Protein AF-A0AAW1VYP5-F1 (afdb_monomer)

Radius of gyration: 24.09 Å; Cα contacts (8 Å, |Δi|>4): 69; chains: 1; bounding box: 36×30×77 Å

Structure (mmCIF, N/CA/C/O backbone):
data_AF-A0AAW1VYP5-F1
#
_entry.id   AF-A0AAW1VYP5-F1
#
loop_
_atom_site.group_PDB
_atom_site.id
_atom_site.type_symbol
_atom_site.label_atom_id
_atom_site.label_alt_id
_atom_site.label_comp_id
_atom_site.label_asym_id
_atom_site.label_entity_id
_atom_site.label_seq_id
_atom_site.pdbx_PDB_ins_code
_atom_site.Cartn_x
_atom_site.Cartn_y
_atom_site.Cartn_z
_atom_site.occupancy
_atom_site.B_iso_or_equiv
_atom_site.auth_seq_id
_atom_site.auth_comp_id
_atom_site.auth_asym_id
_atom_site.auth_atom_id
_atom_site.pdbx_PDB_model_num
ATOM 1 N N . MET A 1 1 ? 10.600 4.648 58.829 1.00 61.66 1 MET A N 1
ATOM 2 C CA . MET A 1 1 ? 9.278 5.119 58.354 1.00 61.66 1 MET A CA 1
ATOM 3 C C . MET A 1 1 ? 9.384 6.062 57.151 1.00 61.66 1 MET A C 1
ATOM 5 O O . MET A 1 1 ? 8.858 5.699 56.112 1.00 61.66 1 MET A O 1
ATOM 9 N N . ALA A 1 2 ? 10.139 7.170 57.208 1.00 60.69 2 ALA A N 1
ATOM 10 C CA . ALA A 1 2 ? 10.238 8.147 56.102 1.00 60.69 2 ALA A CA 1
ATOM 11 C C . ALA A 1 2 ? 10.760 7.607 54.742 1.00 60.69 2 ALA A C 1
ATOM 13 O O . ALA A 1 2 ? 10.322 8.045 53.682 1.00 60.69 2 ALA A O 1
ATOM 14 N N . ARG A 1 3 ? 11.682 6.630 54.747 1.00 59.94 3 ARG A N 1
ATOM 15 C CA . ARG A 1 3 ? 12.170 5.995 53.505 1.00 59.94 3 ARG A CA 1
ATOM 16 C C . ARG A 1 3 ? 11.107 5.129 52.822 1.00 59.94 3 ARG A C 1
ATOM 18 O O . ARG A 1 3 ? 11.035 5.125 51.605 1.00 59.94 3 ARG A O 1
ATOM 25 N N . VAL A 1 4 ? 10.263 4.448 53.601 1.00 64.12 4 VAL A N 1
ATOM 26 C CA . VAL A 1 4 ? 9.178 3.596 53.080 1.00 64.12 4 VAL A CA 1
ATOM 27 C C . VAL A 1 4 ? 8.052 4.454 52.489 1.00 64.12 4 VAL A C 1
ATOM 29 O O . VAL A 1 4 ? 7.501 4.109 51.448 1.00 64.12 4 VAL A O 1
ATOM 32 N N . SER A 1 5 ? 7.759 5.610 53.094 1.00 69.00 5 SER A N 1
ATOM 33 C CA . SER A 1 5 ? 6.758 6.554 52.581 1.00 69.00 5 SER A CA 1
ATOM 34 C C . SER A 1 5 ? 7.180 7.239 51.276 1.00 69.00 5 SER A C 1
ATOM 36 O O . SER A 1 5 ? 6.333 7.438 50.409 1.00 69.00 5 SER A O 1
ATOM 38 N N . LEU A 1 6 ? 8.472 7.548 51.091 1.00 70.31 6 LEU A N 1
ATOM 39 C CA . LEU A 1 6 ? 8.982 8.075 49.815 1.00 70.31 6 LEU A CA 1
ATOM 40 C C . LEU A 1 6 ? 8.864 7.045 48.682 1.00 70.31 6 LEU A C 1
ATOM 42 O O . LEU A 1 6 ? 8.463 7.399 47.576 1.00 70.31 6 LEU A O 1
ATOM 46 N N . SER A 1 7 ? 9.172 5.774 48.958 1.00 74.75 7 SER A N 1
ATOM 47 C CA . SER A 1 7 ? 9.061 4.692 47.972 1.00 74.75 7 SER A CA 1
ATOM 48 C C . SER A 1 7 ? 7.620 4.483 47.504 1.00 74.75 7 SER A C 1
ATOM 50 O O . SER A 1 7 ? 7.373 4.334 46.311 1.00 74.75 7 SER A O 1
ATOM 52 N N . LEU A 1 8 ? 6.661 4.518 48.434 1.00 77.88 8 LEU A N 1
ATOM 53 C CA . LEU A 1 8 ? 5.234 4.391 48.127 1.00 77.88 8 LEU A CA 1
ATOM 54 C C . LEU A 1 8 ? 4.715 5.580 47.310 1.00 77.88 8 LEU A C 1
ATOM 56 O O . LEU A 1 8 ? 3.998 5.381 46.333 1.00 77.88 8 LEU A O 1
ATOM 60 N N . ALA A 1 9 ? 5.118 6.807 47.653 1.00 80.50 9 ALA A N 1
ATOM 61 C CA . ALA A 1 9 ? 4.759 7.995 46.880 1.00 80.50 9 ALA A CA 1
ATOM 62 C C . ALA A 1 9 ? 5.335 7.953 45.452 1.00 80.50 9 ALA A C 1
ATOM 64 O O . ALA A 1 9 ? 4.634 8.273 44.495 1.00 80.50 9 ALA A O 1
ATOM 65 N N . ALA A 1 10 ? 6.580 7.495 45.292 1.00 81.50 10 ALA A N 1
ATOM 66 C CA . ALA A 1 10 ? 7.199 7.315 43.981 1.00 81.50 10 ALA A CA 1
ATOM 67 C C . ALA A 1 10 ? 6.479 6.246 43.140 1.00 81.50 10 ALA A C 1
ATOM 69 O O . ALA A 1 10 ? 6.228 6.463 41.957 1.00 81.50 10 ALA A O 1
ATOM 70 N N . MET A 1 11 ? 6.081 5.121 43.743 1.00 83.06 11 MET A N 1
ATOM 71 C CA . MET A 1 11 ? 5.290 4.087 43.062 1.00 83.06 11 MET A CA 1
ATOM 72 C C . MET A 1 11 ? 3.913 4.600 42.628 1.00 83.06 11 MET A C 1
ATOM 74 O O . MET A 1 11 ? 3.489 4.310 41.512 1.00 83.06 11 MET A O 1
ATOM 78 N N . LEU A 1 12 ? 3.242 5.400 43.463 1.00 82.38 12 LEU A N 1
ATOM 79 C CA . LEU A 1 12 ? 1.961 6.025 43.118 1.00 82.38 12 LEU A CA 1
ATOM 80 C C . LEU A 1 12 ? 2.102 7.030 41.968 1.00 82.38 12 LEU A C 1
ATOM 82 O O . LEU A 1 12 ? 1.252 7.056 41.082 1.00 82.38 12 LEU A O 1
ATOM 86 N N . LEU A 1 13 ? 3.192 7.803 41.933 1.00 80.31 13 LEU A N 1
ATOM 87 C CA . LEU A 1 13 ? 3.500 8.717 40.826 1.00 80.31 13 LEU A CA 1
ATOM 88 C C . LEU A 1 13 ? 3.773 7.968 39.515 1.00 80.31 13 LEU A C 1
ATOM 90 O O . LEU A 1 13 ? 3.294 8.385 38.462 1.00 80.31 13 LEU A O 1
ATOM 94 N N . VAL A 1 14 ? 4.482 6.838 39.572 1.00 79.81 14 VAL A N 1
ATOM 95 C CA . VAL A 1 14 ? 4.696 5.967 38.404 1.00 79.81 14 VAL A CA 1
ATOM 96 C C . VAL A 1 14 ? 3.378 5.341 37.943 1.00 79.81 14 VAL A C 1
ATOM 98 O O . VAL A 1 14 ? 3.103 5.313 36.748 1.00 79.81 14 VAL A O 1
ATOM 101 N N . TRP A 1 15 ? 2.519 4.898 38.862 1.00 75.69 15 TRP A N 1
ATOM 102 C CA . TRP A 1 15 ? 1.184 4.385 38.534 1.00 75.69 15 TRP A CA 1
ATOM 103 C C . TRP A 1 15 ? 0.276 5.445 37.903 1.00 75.69 15 TRP A C 1
ATOM 105 O O . TRP A 1 15 ? -0.437 5.149 36.944 1.00 75.69 15 TRP A O 1
ATOM 115 N N . TRP A 1 16 ? 0.338 6.689 38.381 1.00 73.06 16 TRP A N 1
ATOM 116 C CA . TRP A 1 16 ? -0.337 7.825 37.751 1.00 73.06 16 TRP A CA 1
ATOM 117 C C . TRP A 1 16 ? 0.195 8.113 36.348 1.00 73.06 16 TRP A C 1
ATOM 119 O O . TRP A 1 16 ? -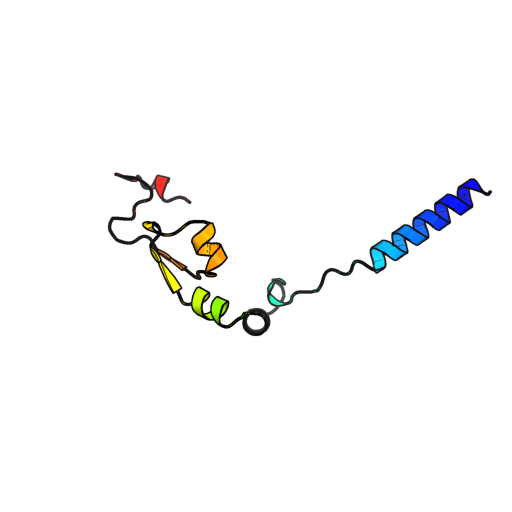0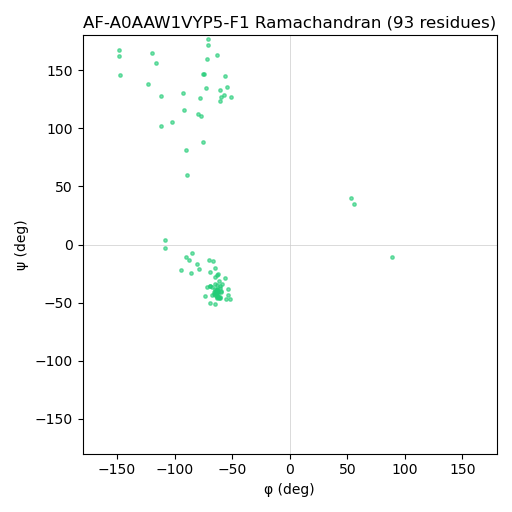.598 8.330 35.436 1.00 73.06 16 TRP A O 1
ATOM 129 N N . TRP A 1 17 ? 1.511 8.049 36.141 1.00 73.19 17 TRP A N 1
ATOM 130 C CA . TRP A 1 17 ? 2.108 8.210 34.813 1.00 73.19 17 TRP A CA 1
ATOM 131 C C . TRP A 1 17 ? 1.654 7.107 33.851 1.00 73.19 17 TRP A C 1
ATOM 133 O O . TRP A 1 17 ? 1.257 7.390 32.722 1.00 73.19 17 TRP A O 1
ATOM 143 N N . VAL A 1 18 ? 1.658 5.848 34.296 1.00 69.12 18 VAL A N 1
ATOM 144 C CA . VAL A 1 18 ? 1.212 4.701 33.489 1.00 69.12 18 VAL A CA 1
ATOM 145 C C . VAL A 1 18 ? -0.271 4.821 33.128 1.00 69.12 18 VAL A C 1
ATOM 147 O O . VAL A 1 18 ? -0.638 4.548 31.988 1.00 69.12 18 VAL A O 1
ATOM 150 N N . ALA A 1 19 ? -1.122 5.294 34.043 1.00 68.06 19 ALA A N 1
ATOM 151 C CA . ALA A 1 19 ? -2.542 5.522 33.764 1.00 68.06 19 ALA A CA 1
ATOM 152 C C . ALA A 1 19 ? -2.790 6.619 32.706 1.00 68.06 19 ALA A C 1
ATOM 154 O O . ALA A 1 19 ? -3.794 6.557 31.991 1.00 68.06 19 ALA A O 1
ATOM 155 N N . MET A 1 20 ? -1.884 7.597 32.587 1.00 67.25 20 MET A N 1
ATOM 156 C CA . MET A 1 20 ? -1.968 8.684 31.601 1.00 67.25 20 MET A CA 1
ATOM 157 C C . MET A 1 20 ? -1.520 8.265 30.194 1.00 67.25 20 MET A C 1
ATOM 159 O O . MET A 1 20 ? -1.926 8.888 29.214 1.00 67.25 20 MET A O 1
ATOM 163 N N . VAL A 1 21 ? -0.729 7.198 30.058 1.00 63.28 21 VAL A N 1
ATOM 164 C CA . VAL A 1 21 ? -0.313 6.671 28.750 1.00 63.28 21 VAL A CA 1
ATOM 165 C C . VAL A 1 21 ? -1.333 5.637 28.277 1.00 63.28 21 VAL A C 1
ATOM 167 O O . VAL A 1 21 ? -1.137 4.429 28.394 1.00 63.28 21 VAL A O 1
ATOM 170 N N . LYS A 1 22 ? -2.447 6.104 27.709 1.00 60.84 22 LYS A N 1
ATOM 171 C CA . LYS A 1 22 ? -3.302 5.250 26.875 1.00 60.84 22 LYS A CA 1
ATOM 172 C C . LYS A 1 22 ? -2.857 5.374 25.424 1.00 60.84 22 LYS A C 1
ATOM 174 O O . LYS A 1 22 ? -2.967 6.444 24.834 1.00 60.84 22 LYS A O 1
ATOM 179 N N . ALA A 1 23 ? -2.370 4.278 24.846 1.00 69.25 23 ALA A N 1
ATOM 180 C CA . ALA A 1 23 ? -2.212 4.190 23.400 1.00 69.25 23 ALA A CA 1
ATOM 181 C C . ALA A 1 23 ? -3.591 4.363 22.741 1.00 69.25 23 ALA A C 1
ATOM 183 O O . ALA A 1 23 ? -4.568 3.752 23.183 1.00 69.25 23 ALA A O 1
ATOM 184 N N . GLU A 1 24 ? -3.685 5.208 21.712 1.00 82.19 24 GLU A N 1
ATOM 185 C CA . GLU A 1 24 ? -4.924 5.349 20.948 1.00 82.19 24 GLU A CA 1
ATOM 186 C C . GLU A 1 24 ? -5.286 3.990 20.335 1.00 82.19 24 GLU A C 1
ATOM 188 O O . GLU A 1 24 ? -4.469 3.349 19.670 1.00 82.19 24 GLU A O 1
ATOM 193 N N . TYR A 1 25 ? -6.512 3.532 20.577 1.00 91.56 25 TYR A N 1
ATOM 194 C CA . TYR A 1 25 ? -7.008 2.300 19.982 1.00 91.56 25 TYR A CA 1
ATOM 195 C C . TYR A 1 25 ? -7.401 2.549 18.518 1.00 91.56 25 TYR A C 1
ATOM 197 O O . TYR A 1 25 ? -8.383 3.238 18.232 1.00 91.56 25 TYR A O 1
ATOM 205 N N . ILE A 1 26 ? -6.632 1.981 17.586 1.00 95.56 26 ILE A N 1
ATOM 206 C CA . ILE A 1 26 ? -6.802 2.170 16.139 1.00 95.56 26 ILE A CA 1
ATOM 207 C C . ILE A 1 26 ? -7.487 0.938 15.539 1.00 95.56 26 ILE A C 1
ATOM 209 O O . ILE A 1 26 ? -6.853 -0.102 15.353 1.00 95.56 26 ILE A O 1
ATOM 213 N N . LYS A 1 27 ? -8.774 1.060 15.195 1.00 96.88 27 LYS A N 1
ATOM 214 C CA . LYS A 1 27 ? -9.615 -0.077 14.777 1.00 96.88 27 LYS A CA 1
ATOM 215 C C . LYS A 1 27 ? -9.078 -0.801 13.542 1.00 96.88 27 LYS A C 1
ATOM 217 O O . LYS A 1 27 ? -9.095 -2.025 13.525 1.00 96.88 27 LYS A O 1
ATOM 222 N N . TYR A 1 28 ? -8.565 -0.099 12.526 1.00 98.06 28 TYR A N 1
ATOM 223 C CA . TYR A 1 28 ? -8.055 -0.773 11.322 1.00 98.06 28 TYR A CA 1
ATOM 224 C C . TYR A 1 28 ? -6.828 -1.669 11.581 1.00 98.06 28 TYR A C 1
ATOM 226 O O . TYR A 1 28 ? -6.550 -2.575 10.785 1.00 98.06 28 TYR A O 1
ATOM 234 N N . LYS A 1 29 ? -6.110 -1.451 12.694 1.00 97.56 29 LYS A N 1
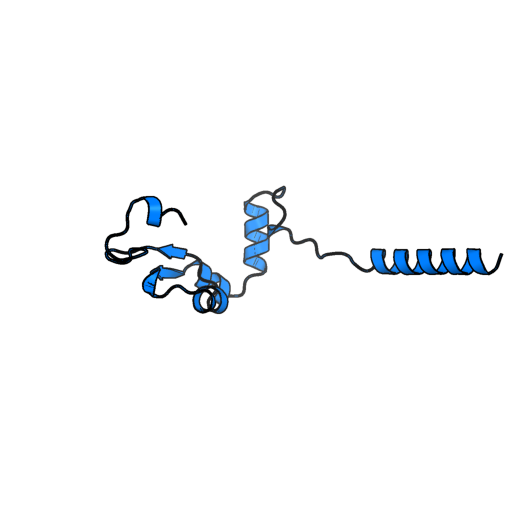ATOM 235 C CA . LYS A 1 29 ? -4.964 -2.269 13.120 1.00 97.56 29 LYS A CA 1
ATOM 236 C C . LYS A 1 29 ? -5.354 -3.476 13.974 1.00 97.56 29 LYS A C 1
ATOM 238 O O . LYS A 1 29 ? -4.513 -4.350 14.148 1.00 97.56 29 LYS A O 1
ATOM 243 N N . ASP A 1 30 ? -6.585 -3.546 14.480 1.00 97.62 30 ASP A N 1
ATOM 244 C CA . ASP A 1 30 ? -7.059 -4.700 15.247 1.00 97.62 30 ASP A CA 1
ATOM 245 C C . ASP A 1 30 ? -7.459 -5.848 14.296 1.00 97.62 30 ASP A C 1
ATOM 247 O O . ASP A 1 30 ? -8.442 -5.710 13.561 1.00 97.62 30 ASP A O 1
ATOM 251 N N . PRO A 1 31 ? -6.734 -6.987 14.283 1.00 97.44 31 PRO A N 1
ATOM 252 C CA . PRO A 1 31 ? -7.070 -8.126 13.432 1.00 97.44 31 PRO A CA 1
ATOM 253 C C . PRO A 1 31 ? -8.354 -8.853 13.862 1.00 97.44 31 PRO A C 1
ATOM 255 O O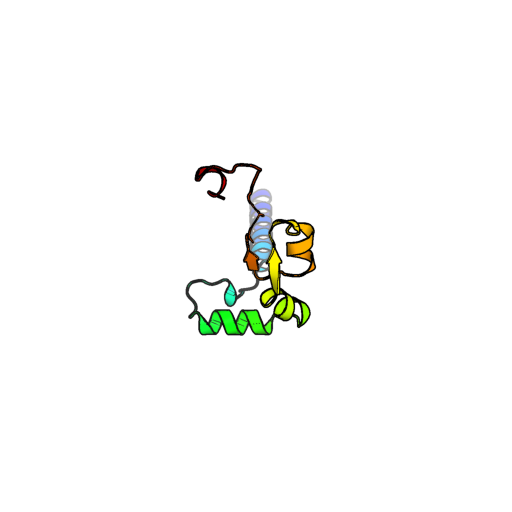 . PRO A 1 31 ? -8.858 -9.657 13.081 1.00 97.44 31 PRO A O 1
ATOM 258 N N . GLN A 1 32 ? -8.888 -8.591 15.062 1.00 97.81 32 GLN A N 1
ATOM 259 C CA . GLN A 1 32 ? -10.140 -9.184 15.546 1.00 97.81 32 GLN A CA 1
ATOM 260 C C . GLN A 1 32 ? -11.388 -8.478 14.994 1.00 97.81 32 GLN A C 1
ATOM 262 O O . GLN A 1 32 ? -12.479 -9.048 15.029 1.00 97.81 32 GLN A O 1
ATOM 267 N N . GLN A 1 33 ? -11.258 -7.258 14.458 1.00 98.25 33 GLN A N 1
ATOM 268 C CA . GLN A 1 33 ? -12.378 -6.564 13.818 1.00 98.25 33 GLN A CA 1
ATOM 269 C C . GLN A 1 33 ? -12.698 -7.159 12.437 1.00 98.25 33 GLN A C 1
ATOM 271 O O . GLN A 1 33 ? -11.781 -7.519 11.690 1.00 98.25 33 GLN A O 1
ATOM 276 N N . PRO A 1 34 ? -13.979 -7.165 12.017 1.00 98.50 34 PRO A N 1
ATOM 277 C CA . PRO A 1 34 ? -14.349 -7.548 10.659 1.00 98.50 34 PRO A CA 1
ATOM 278 C C . PRO A 1 34 ? -13.630 -6.696 9.608 1.00 98.50 34 PRO A C 1
ATOM 280 O O . PRO A 1 34 ? -13.452 -5.488 9.784 1.00 98.50 34 PRO A O 1
ATOM 283 N N . VAL A 1 35 ? -13.286 -7.300 8.467 1.00 98.44 35 VAL A N 1
ATOM 284 C CA . VAL A 1 35 ? -12.551 -6.624 7.380 1.00 98.44 35 VAL A CA 1
ATOM 285 C C . VAL A 1 35 ? -13.222 -5.312 6.968 1.00 98.44 35 VAL A C 1
ATOM 287 O O . VAL A 1 35 ? -12.555 -4.285 6.906 1.00 98.44 35 VAL A O 1
ATOM 290 N N . ALA A 1 36 ? -14.542 -5.309 6.767 1.00 98.56 36 ALA A N 1
ATOM 291 C CA . ALA A 1 36 ? -15.281 -4.107 6.376 1.00 98.56 36 ALA A CA 1
ATOM 292 C C . ALA A 1 36 ? -15.177 -2.969 7.411 1.00 98.56 36 ALA A C 1
ATOM 294 O O . ALA A 1 36 ? -15.073 -1.803 7.036 1.00 98.56 36 ALA A O 1
ATOM 295 N N . VAL A 1 37 ? -15.140 -3.299 8.709 1.00 98.44 37 VAL A N 1
ATOM 296 C CA . VAL A 1 37 ? -14.961 -2.311 9.787 1.00 98.44 37 VAL A CA 1
ATOM 297 C C . VAL A 1 37 ? -13.561 -1.707 9.726 1.00 98.44 37 VAL A C 1
ATOM 299 O O . VAL A 1 37 ? -13.407 -0.490 9.828 1.00 98.44 37 VAL A O 1
ATOM 302 N N . ARG A 1 38 ? -12.541 -2.542 9.506 1.00 98.69 38 ARG A N 1
ATOM 303 C CA . ARG A 1 38 ? -11.149 -2.095 9.371 1.00 98.69 38 ARG A CA 1
ATOM 304 C C . ARG A 1 38 ? -10.953 -1.218 8.136 1.00 98.69 38 ARG A C 1
ATOM 306 O O . ARG A 1 38 ? -10.319 -0.173 8.233 1.00 98.69 38 ARG A O 1
ATOM 313 N N . VAL A 1 39 ? -11.534 -1.610 7.002 1.00 98.56 39 VAL A N 1
ATOM 314 C CA . VAL A 1 39 ? -11.509 -0.832 5.753 1.00 98.56 39 VAL A CA 1
ATOM 315 C C . VAL A 1 39 ? -12.188 0.523 5.945 1.00 98.56 39 VAL A C 1
ATOM 317 O O . VAL A 1 39 ? -11.616 1.541 5.565 1.00 98.56 39 VAL A O 1
ATOM 320 N N . GLY A 1 40 ? -13.366 0.559 6.575 1.00 98.62 40 GLY A N 1
ATOM 321 C CA . GLY A 1 40 ? -14.082 1.806 6.851 1.00 98.62 40 GLY A CA 1
ATOM 322 C C . GLY A 1 40 ? -13.294 2.767 7.747 1.00 98.62 40 GLY A C 1
ATOM 323 O O . GLY A 1 40 ? -13.173 3.946 7.417 1.00 98.62 40 GLY A O 1
ATOM 324 N N . ASP A 1 41 ? -12.711 2.269 8.845 1.00 98.62 41 ASP A N 1
ATOM 325 C CA . ASP A 1 41 ? -11.868 3.080 9.741 1.00 98.62 41 ASP A CA 1
ATOM 326 C C . ASP A 1 41 ? -10.603 3.593 9.034 1.00 98.62 41 ASP A C 1
ATOM 328 O O . ASP A 1 41 ? -10.254 4.760 9.193 1.00 98.62 41 ASP A O 1
ATOM 332 N N . LEU A 1 42 ? -9.946 2.770 8.207 1.00 98.56 42 LEU A N 1
ATOM 333 C CA . LEU A 1 42 ? -8.773 3.192 7.434 1.00 98.56 42 LEU A CA 1
ATOM 334 C C . LEU A 1 42 ? -9.132 4.267 6.397 1.00 98.56 42 LEU A C 1
ATOM 336 O O . LEU A 1 42 ? -8.522 5.335 6.386 1.00 98.56 42 LEU A O 1
ATOM 340 N N . LEU A 1 43 ? -10.151 4.033 5.564 1.00 98.44 43 LEU A N 1
ATOM 341 C CA . LEU A 1 43 ? -10.572 4.982 4.524 1.00 98.44 43 LEU A CA 1
ATOM 342 C C . LEU A 1 43 ? -11.034 6.328 5.099 1.00 98.44 43 LEU A C 1
ATOM 344 O O . LEU A 1 43 ? -10.865 7.360 4.443 1.00 98.44 43 LEU A O 1
ATOM 348 N N . GLY A 1 44 ? -11.613 6.328 6.304 1.00 98.31 44 GLY A N 1
ATOM 349 C CA . GLY A 1 44 ? -12.003 7.543 7.021 1.00 98.31 44 GLY A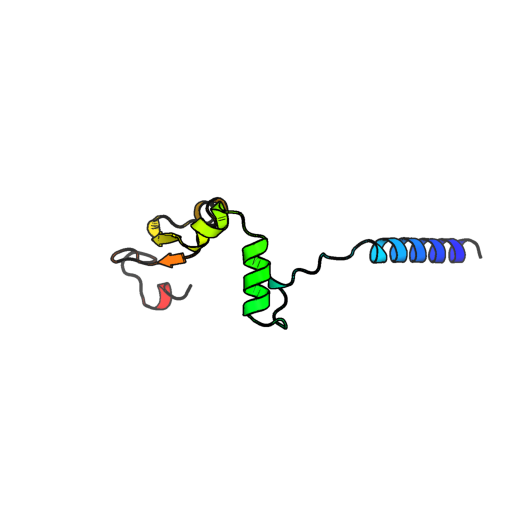 CA 1
ATOM 350 C C . GLY A 1 44 ? -10.818 8.378 7.521 1.00 98.31 44 GLY A C 1
ATOM 351 O O . GLY A 1 44 ? -10.970 9.581 7.708 1.00 98.31 44 GLY A O 1
ATOM 352 N N . ARG A 1 45 ? -9.643 7.764 7.706 1.00 98.19 45 ARG A N 1
ATOM 353 C CA . ARG A 1 45 ? -8.413 8.425 8.181 1.00 98.19 45 ARG A CA 1
ATOM 354 C C . ARG A 1 45 ? -7.493 8.886 7.051 1.00 98.19 45 ARG A C 1
ATOM 356 O O . ARG A 1 45 ? -6.675 9.770 7.272 1.00 98.19 45 ARG A O 1
ATOM 363 N N . MET A 1 46 ? -7.619 8.293 5.866 1.00 98.56 46 MET A N 1
ATOM 364 C CA . MET A 1 46 ? -6.781 8.626 4.716 1.00 98.56 46 MET A CA 1
ATOM 365 C C . MET A 1 46 ? -7.136 9.989 4.113 1.00 98.56 46 MET A C 1
ATOM 367 O O . MET A 1 46 ? -8.299 10.287 3.814 1.00 98.56 46 MET A O 1
ATOM 371 N N . THR A 1 47 ? -6.104 10.767 3.823 1.00 98.56 47 THR A N 1
ATOM 372 C CA . THR A 1 47 ? -6.154 11.929 2.937 1.00 98.56 47 THR A CA 1
ATOM 373 C C . THR A 1 47 ? -6.509 11.516 1.505 1.00 98.56 47 THR A C 1
ATOM 375 O O . THR A 1 47 ? -6.393 10.353 1.111 1.00 98.56 47 THR A O 1
ATOM 378 N N . LEU A 1 48 ? -6.931 12.481 0.681 1.00 98.44 48 LEU A N 1
ATOM 379 C CA . LEU A 1 48 ? -7.165 12.227 -0.744 1.00 98.44 48 LEU A CA 1
ATOM 380 C C . LEU A 1 48 ? -5.889 11.742 -1.451 1.00 98.44 48 LEU A C 1
ATOM 382 O O . LEU A 1 48 ? -5.958 10.826 -2.264 1.00 98.44 48 LEU A O 1
ATOM 386 N N . GLN A 1 49 ? -4.733 12.320 -1.110 1.00 98.31 49 GLN A N 1
ATOM 387 C CA . GLN A 1 49 ? -3.445 11.917 -1.673 1.00 98.31 49 GLN A CA 1
ATOM 388 C C . GLN A 1 49 ? -3.124 10.455 -1.354 1.00 98.31 49 GLN A C 1
ATOM 390 O O . GLN A 1 49 ? -2.754 9.717 -2.259 1.00 98.31 49 GLN A O 1
ATOM 395 N N . GLU A 1 50 ? -3.320 10.009 -0.112 1.00 98.62 50 GLU A N 1
ATOM 396 C CA . GLU A 1 50 ? -3.108 8.604 0.260 1.00 98.62 50 GLU A CA 1
ATOM 397 C C . GLU A 1 50 ? -4.067 7.671 -0.484 1.00 98.62 50 GLU A C 1
ATOM 399 O O . GLU A 1 50 ? -3.660 6.597 -0.918 1.00 98.62 50 GLU A O 1
ATOM 404 N N . LYS A 1 51 ? -5.330 8.075 -0.681 1.00 98.62 51 LYS A N 1
ATOM 405 C CA . LYS A 1 51 ? -6.311 7.285 -1.450 1.00 98.62 51 LYS A CA 1
ATOM 406 C C . LYS A 1 51 ? -5.880 7.125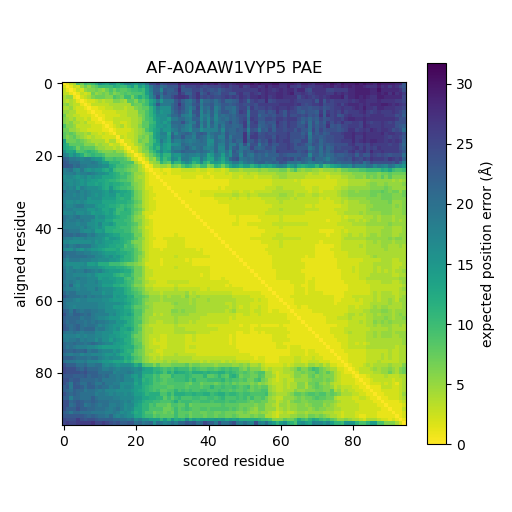 -2.902 1.00 98.62 51 LYS A C 1
ATOM 408 O O . LYS A 1 51 ? -5.920 6.015 -3.422 1.00 98.62 51 LYS A O 1
ATOM 413 N N . ILE A 1 52 ? -5.433 8.213 -3.528 1.00 98.50 52 ILE A N 1
ATOM 414 C CA . ILE A 1 52 ? -4.891 8.182 -4.890 1.00 98.50 52 ILE A CA 1
ATOM 415 C C . ILE A 1 52 ? -3.631 7.315 -4.926 1.00 98.50 52 ILE A C 1
ATOM 417 O O . ILE A 1 52 ? -3.536 6.443 -5.781 1.00 98.50 52 ILE A O 1
ATOM 421 N N . GLY A 1 53 ? -2.712 7.484 -3.973 1.00 98.50 53 GLY A N 1
ATOM 422 C CA . GLY A 1 53 ? -1.499 6.675 -3.855 1.00 98.50 53 GLY A CA 1
ATOM 423 C C . GLY A 1 53 ? -1.794 5.176 -3.818 1.00 98.50 53 GLY A C 1
ATOM 424 O O . GLY A 1 53 ? -1.172 4.413 -4.555 1.00 98.50 53 GLY A O 1
ATOM 425 N N . GLN A 1 54 ? -2.809 4.753 -3.058 1.00 98.62 54 GLN A N 1
ATOM 426 C CA . GLN A 1 54 ? -3.237 3.351 -3.007 1.00 98.62 54 GLN A CA 1
ATOM 427 C C . GLN A 1 54 ? -3.769 2.811 -4.346 1.00 98.62 54 GLN A C 1
ATOM 429 O O . GLN A 1 54 ? -3.681 1.611 -4.593 1.00 98.62 54 GLN A O 1
ATOM 434 N N . MET A 1 55 ? -4.293 3.672 -5.222 1.00 98.62 55 MET A N 1
ATOM 435 C CA . MET A 1 55 ? -4.753 3.302 -6.568 1.00 98.62 55 MET A CA 1
ATOM 436 C C . MET A 1 55 ? -3.626 3.295 -7.612 1.00 98.62 55 MET A C 1
ATOM 438 O O . MET A 1 55 ? -3.855 2.890 -8.752 1.00 98.62 55 MET A O 1
ATOM 442 N N . VAL A 1 56 ? -2.421 3.751 -7.256 1.00 98.38 56 VAL A N 1
ATOM 443 C CA . VAL A 1 56 ? -1.274 3.831 -8.165 1.00 98.38 56 VAL A CA 1
ATOM 444 C C . VAL A 1 56 ? -0.431 2.563 -8.074 1.00 98.38 56 VAL A C 1
ATOM 446 O O . VAL A 1 56 ? -0.007 2.142 -6.994 1.00 98.38 56 VAL A O 1
ATOM 449 N N . GLN A 1 57 ? -0.137 2.002 -9.245 1.00 98.50 57 GLN A N 1
ATOM 450 C CA . GLN A 1 57 ? 0.822 0.924 -9.431 1.00 98.50 57 GLN A CA 1
ATOM 451 C C . GLN A 1 57 ? 2.038 1.447 -10.210 1.00 98.50 57 GLN A C 1
ATOM 453 O O . GLN A 1 57 ? 1.875 2.041 -11.276 1.00 98.50 57 GLN A O 1
ATOM 458 N N . ILE A 1 58 ? 3.248 1.234 -9.683 1.00 97.38 58 ILE A N 1
ATOM 459 C CA . ILE A 1 58 ? 4.511 1.638 -10.330 1.00 97.38 58 ILE A CA 1
ATOM 460 C C . ILE A 1 58 ? 5.369 0.425 -10.686 1.00 97.38 58 ILE A C 1
ATOM 462 O O . ILE A 1 58 ? 5.265 -0.626 -10.055 1.00 97.38 58 ILE A O 1
ATOM 466 N N . ASP A 1 59 ? 6.260 0.575 -11.662 1.00 95.94 59 ASP A N 1
ATOM 467 C CA . ASP A 1 59 ? 7.277 -0.441 -11.930 1.00 95.94 59 ASP A CA 1
ATOM 468 C C . ASP A 1 59 ? 8.398 -0.398 -10.878 1.00 95.94 59 ASP A C 1
ATOM 470 O O . ASP A 1 59 ? 8.776 0.672 -10.386 1.00 95.94 59 ASP A O 1
ATOM 474 N N . ARG A 1 60 ? 8.970 -1.561 -10.549 1.00 93.06 60 ARG A N 1
ATOM 475 C CA . ARG A 1 60 ? 10.075 -1.674 -9.587 1.00 93.06 60 ARG A CA 1
ATOM 476 C C . ARG A 1 60 ? 11.284 -0.807 -9.950 1.00 93.06 60 ARG A C 1
ATOM 478 O O . ARG A 1 60 ? 11.999 -0.396 -9.045 1.00 93.06 60 ARG A O 1
ATOM 485 N N . SER A 1 61 ? 11.522 -0.526 -11.236 1.00 92.38 61 SER A N 1
ATOM 486 C CA . SER A 1 61 ? 12.681 0.251 -11.708 1.00 92.38 61 SER A CA 1
ATOM 487 C C . SER A 1 61 ? 12.703 1.682 -11.169 1.00 92.38 61 SER A C 1
ATOM 489 O O . SER A 1 61 ? 13.770 2.275 -11.035 1.00 92.38 61 SER A O 1
ATOM 491 N N . VAL A 1 62 ? 11.536 2.225 -10.814 1.00 93.56 62 VAL A N 1
ATOM 492 C CA . VAL A 1 62 ? 11.383 3.558 -10.209 1.00 93.56 62 VAL A CA 1
ATOM 493 C C . VAL A 1 62 ? 10.996 3.494 -8.727 1.00 93.56 62 VAL A C 1
ATOM 495 O O . VAL A 1 62 ? 10.893 4.528 -8.056 1.00 93.56 62 VAL A O 1
ATOM 498 N N . ALA A 1 63 ? 10.780 2.290 -8.193 1.00 94.38 63 ALA A N 1
ATOM 499 C CA . ALA A 1 63 ? 10.416 2.081 -6.803 1.00 94.38 63 ALA A CA 1
ATOM 500 C C . ALA A 1 63 ? 11.647 2.215 -5.897 1.00 94.38 63 ALA A C 1
ATOM 502 O O . ALA A 1 63 ? 12.656 1.535 -6.054 1.00 94.38 63 ALA A O 1
ATOM 503 N N . ASN A 1 64 ? 11.542 3.082 -4.896 1.00 95.06 64 ASN A N 1
ATOM 504 C CA . ASN A 1 64 ? 12.494 3.171 -3.796 1.00 95.06 64 ASN A CA 1
ATOM 505 C C . ASN A 1 64 ? 11.762 3.622 -2.524 1.00 95.06 64 ASN A C 1
ATOM 507 O O . ASN A 1 64 ? 10.622 4.087 -2.587 1.00 95.06 64 ASN A O 1
ATOM 511 N N . VAL A 1 65 ? 12.419 3.501 -1.367 1.00 95.69 65 VAL A N 1
ATOM 512 C CA . VAL A 1 65 ? 11.823 3.812 -0.053 1.00 95.69 65 VAL A CA 1
ATOM 513 C C . VAL A 1 65 ? 11.229 5.223 -0.009 1.00 95.69 65 VAL A C 1
ATOM 515 O O . VAL A 1 65 ? 10.157 5.418 0.562 1.00 95.69 65 VAL A O 1
ATOM 518 N N . ASN A 1 66 ? 11.891 6.199 -0.637 1.00 97.44 66 ASN A N 1
ATOM 519 C CA . ASN A 1 66 ? 11.406 7.573 -0.674 1.00 97.44 66 ASN A CA 1
ATOM 520 C C . ASN A 1 66 ? 10.148 7.696 -1.544 1.00 97.44 66 ASN A C 1
ATOM 522 O O . ASN A 1 66 ? 9.136 8.188 -1.061 1.00 97.44 66 ASN A O 1
ATOM 526 N N . THR A 1 67 ? 10.160 7.178 -2.777 1.00 96.38 67 THR A N 1
ATOM 527 C CA . THR A 1 67 ? 8.988 7.187 -3.671 1.00 96.38 67 THR A CA 1
ATOM 528 C C . THR A 1 67 ? 7.775 6.525 -3.013 1.00 96.38 67 THR A C 1
ATOM 530 O O . THR A 1 67 ? 6.685 7.096 -3.012 1.00 96.38 67 THR A O 1
ATOM 533 N N . LEU A 1 68 ? 7.962 5.350 -2.404 1.00 97.06 68 LEU A N 1
ATOM 534 C CA . LEU A 1 68 ? 6.879 4.606 -1.755 1.00 97.06 68 LEU A CA 1
ATOM 535 C C . LEU A 1 68 ? 6.281 5.385 -0.579 1.00 97.06 68 LEU A C 1
ATOM 537 O O . LEU A 1 68 ? 5.061 5.477 -0.454 1.00 97.06 68 LEU A O 1
ATOM 541 N N . LYS A 1 69 ? 7.135 5.976 0.264 1.00 96.88 69 LYS A N 1
ATOM 542 C CA . LYS A 1 69 ? 6.706 6.709 1.459 1.00 96.88 69 LYS A CA 1
ATOM 543 C C . LYS A 1 69 ? 6.083 8.064 1.126 1.00 96.88 69 LYS A C 1
ATOM 545 O O . LYS A 1 69 ? 5.065 8.411 1.712 1.00 96.88 69 LYS A O 1
ATOM 550 N N . THR A 1 70 ? 6.682 8.827 0.215 1.00 97.31 70 THR A N 1
ATOM 551 C CA . THR A 1 70 ? 6.233 10.183 -0.137 1.00 97.31 70 THR A CA 1
ATOM 552 C C . THR A 1 70 ? 4.885 10.178 -0.848 1.00 97.31 70 THR A C 1
ATOM 554 O O . THR A 1 70 ? 4.079 11.079 -0.625 1.00 97.31 70 THR A O 1
ATOM 557 N N . TYR A 1 71 ? 4.629 9.176 -1.692 1.00 97.81 71 TYR A N 1
ATOM 558 C CA . TYR A 1 71 ? 3.419 9.122 -2.518 1.00 97.81 71 TYR A CA 1
ATOM 559 C C . TYR A 1 71 ? 2.407 8.062 -2.075 1.00 97.81 71 TYR A C 1
ATOM 561 O O . TYR A 1 71 ? 1.385 7.899 -2.737 1.00 97.81 71 TYR A O 1
ATOM 569 N N . SER A 1 72 ? 2.666 7.353 -0.971 1.00 98.06 72 SER A N 1
ATOM 570 C CA . SER A 1 72 ? 1.761 6.336 -0.414 1.00 98.06 72 SER A CA 1
ATOM 571 C C . SER A 1 72 ? 1.337 5.277 -1.442 1.00 98.06 72 SER A C 1
ATOM 573 O O . SER A 1 72 ? 0.170 4.880 -1.486 1.00 98.06 72 SER A O 1
ATOM 575 N N . ILE A 1 73 ? 2.286 4.851 -2.282 1.00 98.31 73 ILE A N 1
ATOM 576 C CA . ILE A 1 73 ? 2.064 3.944 -3.417 1.00 98.31 73 ILE A CA 1
ATOM 577 C C . ILE A 1 73 ? 1.440 2.624 -2.945 1.00 98.31 73 ILE A C 1
ATOM 579 O O . ILE A 1 73 ? 1.953 1.985 -2.027 1.00 98.31 73 ILE A O 1
ATOM 583 N N . GLY A 1 74 ? 0.340 2.219 -3.580 1.00 97.88 74 GLY A N 1
ATOM 584 C CA . GLY A 1 74 ? -0.416 1.016 -3.222 1.00 97.88 74 GLY A CA 1
ATOM 585 C C . GLY A 1 74 ? 0.097 -0.269 -3.849 1.00 97.88 74 GLY A C 1
ATOM 586 O O . GLY A 1 74 ? -0.139 -1.346 -3.305 1.00 97.88 74 GLY A O 1
ATOM 587 N N . SER A 1 75 ? 0.793 -0.186 -4.984 1.00 98.00 75 SER A N 1
ATOM 588 C CA . SER A 1 75 ? 1.271 -1.375 -5.685 1.00 98.00 75 SER A CA 1
ATOM 589 C C . SER A 1 75 ? 2.593 -1.145 -6.415 1.00 98.00 75 SER A C 1
ATOM 591 O O . SER A 1 75 ? 2.856 -0.075 -6.966 1.00 98.00 75 SER A O 1
ATOM 593 N N . VAL A 1 76 ? 3.417 -2.190 -6.445 1.00 96.25 76 VAL A N 1
ATOM 594 C CA . VAL A 1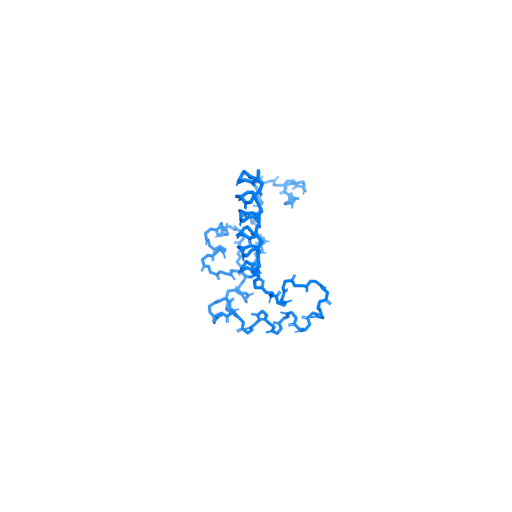 76 ? 4.628 -2.281 -7.262 1.00 96.25 76 VAL A CA 1
ATOM 595 C C . VAL A 1 76 ? 4.504 -3.522 -8.135 1.00 96.25 76 VAL A C 1
ATOM 597 O O . VAL A 1 76 ? 4.066 -4.567 -7.656 1.00 96.25 76 VAL A O 1
ATOM 600 N N . LEU A 1 77 ? 4.895 -3.414 -9.402 1.00 95.19 77 LEU A N 1
ATOM 601 C CA . LEU A 1 77 ? 5.006 -4.550 -10.312 1.00 95.19 77 LEU A CA 1
ATOM 602 C C . LEU A 1 77 ? 6.436 -4.714 -10.834 1.00 95.19 77 LEU A C 1
ATOM 604 O O . LEU A 1 77 ? 7.252 -3.797 -10.756 1.00 95.19 77 LEU A O 1
ATOM 608 N N . SER A 1 78 ? 6.716 -5.879 -11.410 1.00 93.75 78 SER A N 1
ATOM 609 C CA . SER A 1 78 ? 7.906 -6.104 -12.234 1.00 93.75 78 SER A CA 1
ATOM 610 C C . SER A 1 78 ? 7.456 -6.303 -13.676 1.00 93.75 78 SER A C 1
ATOM 612 O O . SER A 1 78 ? 6.915 -7.357 -14.011 1.00 93.75 78 SER A O 1
ATOM 614 N N . GLY A 1 79 ? 7.600 -5.270 -14.507 1.00 91.12 79 GLY A N 1
ATOM 615 C CA . GLY A 1 79 ? 7.317 -5.348 -15.937 1.00 91.12 79 GLY A CA 1
ATOM 616 C C . GLY A 1 79 ? 8.348 -6.181 -16.705 1.00 91.12 79 GLY A C 1
ATOM 617 O O . GLY A 1 79 ? 9.346 -6.654 -16.156 1.00 91.12 79 GLY A O 1
ATOM 618 N N . GLY A 1 80 ? 8.124 -6.348 -18.011 1.00 88.75 80 GLY A N 1
ATOM 619 C CA . GLY A 1 80 ? 9.094 -7.007 -18.888 1.00 88.75 80 GLY A CA 1
ATOM 620 C C . GLY A 1 80 ? 10.429 -6.255 -18.898 1.00 88.75 80 GLY A C 1
ATOM 621 O O . GLY A 1 80 ? 10.462 -5.067 -19.199 1.00 88.75 80 GLY A O 1
ATOM 622 N N . GLY A 1 81 ? 11.521 -6.945 -18.558 1.00 85.38 81 GLY A N 1
ATOM 623 C CA . GLY A 1 81 ? 12.861 -6.353 -18.442 1.00 85.38 81 GLY A CA 1
ATOM 624 C C . GLY A 1 81 ? 13.196 -5.788 -17.057 1.00 85.38 81 GLY A C 1
ATOM 625 O O . GLY A 1 81 ? 14.366 -5.549 -16.771 1.00 85.38 81 GLY A O 1
ATOM 626 N N . SER A 1 82 ? 12.215 -5.666 -16.161 1.00 88.94 82 SER A N 1
ATOM 627 C CA . SER A 1 82 ? 12.422 -5.238 -14.776 1.00 88.94 82 SER A CA 1
ATOM 628 C C . SER A 1 82 ? 12.710 -6.439 -13.868 1.00 88.94 82 SER A C 1
ATOM 630 O O . SER A 1 82 ? 11.966 -6.740 -12.933 1.00 88.94 82 SER A O 1
ATOM 632 N N . ALA A 1 83 ? 13.785 -7.166 -14.169 1.00 91.12 83 ALA A N 1
ATOM 633 C CA . ALA A 1 83 ? 14.318 -8.213 -13.298 1.00 91.12 83 ALA A CA 1
ATOM 634 C C . ALA A 1 83 ? 14.998 -7.601 -12.051 1.00 91.12 83 ALA A C 1
ATOM 636 O O . ALA A 1 83 ? 15.355 -6.420 -12.073 1.00 91.12 83 ALA A O 1
ATOM 637 N N . PRO A 1 84 ? 15.181 -8.355 -10.949 1.00 89.25 84 PRO A N 1
ATOM 638 C CA . PRO A 1 84 ? 15.915 -7.864 -9.780 1.00 89.25 84 PRO A CA 1
ATOM 639 C C . PRO A 1 84 ? 17.365 -7.513 -10.115 1.00 89.25 84 PRO A C 1
ATOM 641 O O . PRO A 1 84 ? 17.890 -6.522 -9.611 1.00 89.25 84 PRO A O 1
ATOM 644 N N . LEU A 1 85 ? 17.976 -8.305 -10.991 1.00 90.12 85 LEU A N 1
ATOM 645 C CA . LEU A 1 85 ? 19.319 -8.141 -11.530 1.00 90.12 85 LEU A CA 1
ATOM 646 C C . LEU A 1 85 ? 19.344 -8.693 -12.974 1.00 90.12 85 LEU A C 1
ATOM 648 O O . LEU A 1 85 ? 18.435 -9.441 -13.355 1.00 90.12 85 LEU A O 1
ATOM 652 N N . PRO A 1 86 ? 20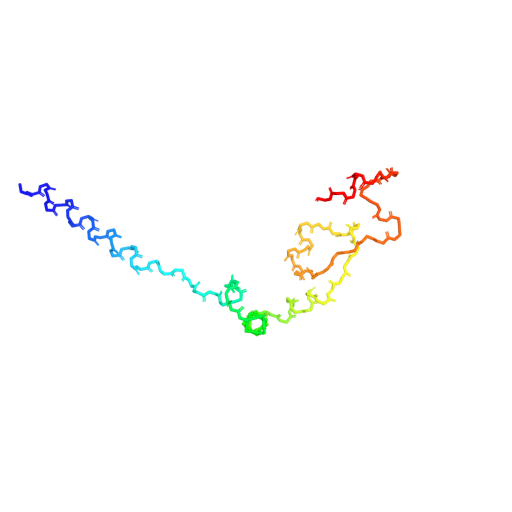.353 -8.340 -13.793 1.00 89.12 86 PRO A N 1
ATOM 653 C CA . PRO A 1 86 ? 20.580 -8.992 -15.083 1.00 89.12 86 PRO A CA 1
ATOM 654 C C . PRO A 1 86 ? 20.693 -10.515 -14.922 1.00 89.12 86 PRO A C 1
ATOM 656 O O . PRO A 1 86 ? 21.368 -10.974 -14.007 1.00 89.12 86 PRO A O 1
ATOM 659 N N . GLU A 1 87 ? 20.034 -11.276 -15.804 1.00 89.75 87 GLU A N 1
ATOM 660 C CA . GLU A 1 87 ? 20.050 -12.755 -15.803 1.00 89.75 87 GLU A CA 1
ATOM 661 C C . GLU A 1 87 ? 19.600 -13.399 -14.475 1.00 89.75 87 GLU A C 1
ATOM 663 O O . GLU A 1 87 ? 20.096 -14.452 -14.083 1.00 89.75 87 GLU A O 1
ATOM 668 N N . ALA A 1 88 ? 18.635 -12.771 -13.792 1.00 91.69 88 ALA A N 1
ATOM 669 C CA . ALA A 1 88 ? 18.094 -13.250 -12.521 1.00 91.69 88 ALA A CA 1
ATOM 670 C C . ALA A 1 88 ? 17.657 -14.728 -12.559 1.00 91.69 88 ALA A C 1
ATOM 672 O O . ALA A 1 88 ? 16.832 -15.132 -13.387 1.00 91.69 88 ALA A O 1
ATOM 673 N N . SER A 1 89 ? 18.171 -15.499 -11.604 1.00 92.56 89 SER A N 1
ATOM 674 C CA . SER A 1 89 ? 17.720 -16.851 -11.272 1.00 92.56 89 SER A CA 1
ATOM 675 C C . SER A 1 89 ? 16.351 -16.828 -10.585 1.00 92.56 89 SER A C 1
ATOM 677 O O . SER A 1 89 ? 15.840 -15.764 -10.235 1.00 92.56 89 SER A O 1
ATOM 679 N N . ALA A 1 90 ? 15.735 -17.995 -10.373 1.00 91.62 90 ALA A N 1
ATOM 680 C CA . ALA A 1 90 ? 14.465 -18.080 -9.648 1.00 91.62 90 ALA A CA 1
ATOM 681 C C . ALA A 1 90 ? 14.611 -17.618 -8.186 1.00 91.62 90 ALA A C 1
ATOM 683 O O . ALA A 1 90 ? 13.706 -16.989 -7.639 1.00 91.62 90 ALA A O 1
ATOM 684 N N . GLU A 1 91 ? 15.762 -17.888 -7.577 1.00 93.75 91 GLU A N 1
ATOM 685 C CA . GLU A 1 91 ? 16.103 -17.520 -6.207 1.00 93.75 91 GLU A CA 1
ATOM 686 C C . GLU A 1 91 ? 16.185 -16.000 -6.022 1.00 93.75 91 GLU A C 1
ATOM 688 O O . GLU A 1 91 ? 15.759 -15.493 -4.988 1.00 93.75 91 GLU A O 1
ATOM 693 N N . ASP A 1 92 ? 16.634 -15.256 -7.039 1.00 91.31 92 ASP A N 1
ATOM 694 C CA . ASP A 1 92 ? 16.747 -13.788 -6.988 1.00 91.31 92 ASP A CA 1
ATOM 695 C C . ASP A 1 92 ? 15.384 -13.074 -6.905 1.00 91.31 92 ASP A C 1
ATOM 697 O O . ASP A 1 92 ? 15.308 -11.879 -6.603 1.00 91.31 92 ASP A O 1
ATOM 701 N N . TRP A 1 93 ? 14.291 -13.792 -7.182 1.00 87.50 93 TRP A N 1
ATOM 702 C CA . TRP A 1 93 ? 12.919 -13.292 -7.055 1.00 87.50 93 TRP A CA 1
ATOM 703 C C . TRP A 1 93 ? 12.301 -13.535 -5.679 1.00 87.50 93 TRP A C 1
ATOM 705 O O . TRP A 1 93 ? 11.232 -12.987 -5.398 1.00 87.50 93 TRP A O 1
ATOM 715 N N . LEU A 1 94 ? 12.943 -14.334 -4.826 1.00 84.06 94 LEU A N 1
ATOM 716 C CA . LEU A 1 94 ? 12.524 -14.532 -3.443 1.00 84.06 94 LEU A CA 1
ATOM 717 C C . LEU A 1 94 ? 12.916 -13.281 -2.642 1.00 84.06 94 LEU A C 1
ATOM 719 O O . LEU A 1 94 ? 14.021 -13.178 -2.118 1.00 84.06 94 LEU A O 1
ATOM 723 N N . THR A 1 95 ? 12.016 -12.298 -2.624 1.00 65.44 95 THR A N 1
ATOM 724 C CA . THR A 1 95 ? 12.120 -11.074 -1.811 1.00 65.44 95 THR A CA 1
ATOM 725 C C . THR A 1 95 ? 12.102 -11.359 -0.320 1.00 65.44 95 THR A C 1
ATOM 727 O O . THR A 1 95 ? 11.237 -12.172 0.085 1.00 65.44 95 THR A O 1
#

Sequence (95 aa):
MARVSLSLAAMLLVWWWVAMVKAEYIKYKDPQQPVAVRVGDLLGRMTLQEKIGQMVQIDRSVANVNTLKTYSIGSVLSGGGSAPLPEASAEDWLT

Solvent-accessible surface area (backbone atoms only — not comparable to full-atom values): 5813 Å² total; per-residue (Å²): 111,74,70,60,54,51,52,51,51,52,52,51,52,50,50,52,53,55,70,69,64,68,79,82,86,57,62,53,75,43,84,87,52,57,68,70,59,22,50,50,50,43,62,73,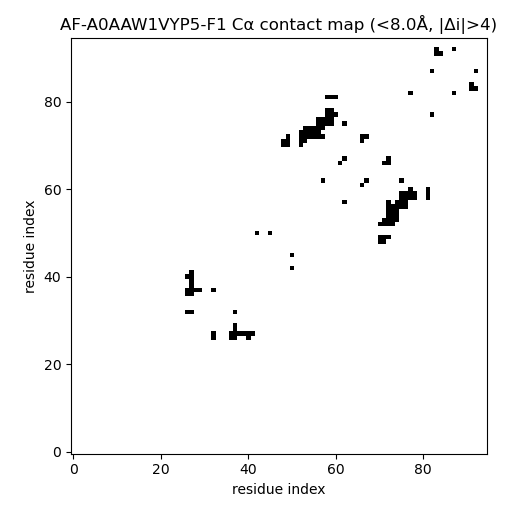69,50,52,72,64,45,54,51,14,48,72,37,72,43,50,51,89,76,59,43,74,63,57,41,64,76,46,39,51,53,40,74,42,66,55,93,89,48,57,89,46,90,90,57,55,79,69,66,67,68,124

pLDDT: mean 89.28, std 11.63, range [59.94, 98.69]

Secondary structure (DSSP, 8-state):
-HHHHHHHHHHHHHHHHHHH------GGG-TTS-HHHHHHHHHHH--HHHHHHHH-EEEGGG--HHHHHHHT--EEE--TT--SSTT--SGGG--

Organism: Rubus argutus (NCBI:txid59490)

Nearest PDB structures (foldseek):
  8hj8-assembly1_A  TM=8.891E-01  e=9.687E-06  Hordeum vulgare
  6jg6-assembly1_A  TM=8.875E-01  e=1.036E-05  Hordeum vulgare subsp. vulgare
  6mi1-assembly1_A  TM=8.895E-01  e=1.036E-05  Hordeum vulgare subsp. vulgare
  6l1j-assembly1_A  TM=8.887E-01  e=1.269E-05  Hordeum vulgare subsp. vulgare
  6jg1-assembly1_A  TM=8.913E-01  e=1.553E-05  Hordeum vulgare subsp. vulgare

Mean predicted aligned error: 9.53 Å

Foldseek 3Di:
DVVVVVVVVVVVVVVVVVVPDDDDDQVLPDPPDDNVRNVVSVVVPDDPQLVVQLVDEEEPVPDDPCVCVVRVHNYYDHDVVNQCDPPDDPVSPPD

InterPro domains:
  IPR017853 Glycoside hydrolase superfamily [SSF51445] (26-93)
  IPR036962 Glycoside hydrolase, family 3, N-terminal domain superfamily [G3DSA:3.20.20.300] (21-95)
  IPR051915 Cellulose Degradation Glycosyl Hydrolase 3 [PTHR30620] (26-94)